Protein AF-A0A7S3C9G1-F1 (afdb_monomer)

Secondary structure (DSSP, 8-state):
-GGGT---TT----SSPPPEEEEEE-TT--EEEEEE-GGGG---SHHHHHHHHHHHHHH-S-EEE-TTS-HHHHHHHHHHHHHHT--EEE----SSPPPHHHHTSSEEE---

Structure (mmCIF, N/CA/C/O backbone):
data_AF-A0A7S3C9G1-F1
#
_entry.id   AF-A0A7S3C9G1-F1
#
loop_
_atom_site.group_PDB
_atom_site.id
_atom_site.type_symbol
_atom_site.label_atom_id
_atom_site.label_alt_id
_atom_site.label_comp_id
_atom_site.label_asym_id
_atom_site.label_entity_id
_atom_site.label_seq_id
_atom_site.pdbx_PDB_ins_code
_atom_site.Cartn_x
_atom_site.Cartn_y
_atom_site.Cartn_z
_atom_site.occupancy
_atom_site.B_iso_or_equiv
_atom_site.auth_seq_id
_atom_site.auth_comp_id
_atom_site.auth_asym_id
_atom_site.auth_atom_id
_atom_site.pdbx_PDB_model_num
ATOM 1 N N . LEU A 1 1 ? -9.089 -6.869 -10.488 1.00 88.00 1 LEU A N 1
ATOM 2 C CA . LEU A 1 1 ? -9.484 -6.730 -9.065 1.00 88.00 1 LEU A CA 1
ATOM 3 C C . LEU A 1 1 ? -10.971 -7.002 -8.863 1.00 88.00 1 LEU A C 1
ATOM 5 O O . LEU A 1 1 ? -11.289 -8.004 -8.242 1.00 88.00 1 LEU A O 1
ATOM 9 N N . GLN A 1 2 ? -11.880 -6.210 -9.442 1.00 94.25 2 GLN A N 1
ATOM 10 C CA . GLN A 1 2 ? -13.330 -6.455 -9.310 1.00 94.25 2 GLN A CA 1
ATOM 11 C C . GLN A 1 2 ? -13.775 -7.828 -9.834 1.00 94.25 2 GLN A C 1
ATOM 13 O O . GLN A 1 2 ? -14.597 -8.480 -9.202 1.00 94.25 2 GLN A O 1
ATOM 18 N N . SER A 1 3 ? -13.179 -8.313 -10.930 1.00 96.69 3 SER A N 1
ATOM 19 C CA . SER A 1 3 ? -13.419 -9.672 -11.446 1.00 96.69 3 SER A CA 1
ATOM 20 C C . SER A 1 3 ? -13.030 -10.788 -10.467 1.00 96.69 3 SER A C 1
ATOM 22 O O . SER A 1 3 ? -13.522 -11.900 -10.597 1.00 96.69 3 SER A O 1
ATOM 24 N N . ALA A 1 4 ? -12.172 -10.490 -9.488 1.00 96.19 4 ALA A N 1
ATOM 25 C CA . ALA A 1 4 ? -11.769 -11.392 -8.411 1.00 96.19 4 ALA A CA 1
ATOM 26 C C . ALA A 1 4 ? -12.517 -11.104 -7.091 1.00 96.19 4 ALA A C 1
ATOM 28 O O . ALA A 1 4 ? -12.109 -11.579 -6.038 1.00 96.19 4 ALA A O 1
ATOM 29 N N . GLY A 1 5 ? -13.576 -10.285 -7.119 1.00 97.19 5 GLY A N 1
ATOM 30 C CA . GLY A 1 5 ? -14.377 -9.942 -5.937 1.00 97.19 5 GLY A CA 1
ATOM 31 C C . GLY A 1 5 ? -13.764 -8.882 -5.014 1.00 97.19 5 GLY A C 1
ATOM 32 O O . GLY A 1 5 ? -14.311 -8.617 -3.946 1.00 97.19 5 GLY A O 1
ATOM 33 N N . VAL A 1 6 ? -12.655 -8.243 -5.405 1.00 96.56 6 VAL A N 1
ATOM 34 C CA . VAL A 1 6 ? -12.028 -7.181 -4.602 1.00 96.56 6 VAL A CA 1
ATOM 35 C C . VAL A 1 6 ? -12.831 -5.886 -4.729 1.00 96.56 6 VAL A C 1
ATOM 37 O O . VAL A 1 6 ? -13.024 -5.370 -5.836 1.00 96.56 6 VAL A O 1
ATOM 40 N N . ARG A 1 7 ? -13.264 -5.340 -3.587 1.00 96.44 7 ARG A N 1
ATOM 41 C CA . ARG A 1 7 ? -13.877 -4.010 -3.498 1.00 96.44 7 ARG A CA 1
ATOM 42 C C . ARG A 1 7 ? -12.812 -2.929 -3.707 1.00 96.44 7 ARG A C 1
ATOM 44 O O . ARG A 1 7 ? -11.788 -2.939 -3.033 1.00 96.44 7 ARG A O 1
ATOM 51 N N . ILE A 1 8 ? -13.047 -2.025 -4.657 1.00 95.69 8 ILE A N 1
ATOM 52 C CA . ILE A 1 8 ? -12.099 -0.962 -5.053 1.00 95.69 8 ILE A CA 1
ATOM 53 C C . ILE A 1 8 ? -12.666 0.449 -4.848 1.00 95.69 8 ILE A C 1
ATOM 55 O O . ILE A 1 8 ? -12.110 1.428 -5.335 1.00 95.69 8 ILE A O 1
ATOM 59 N N 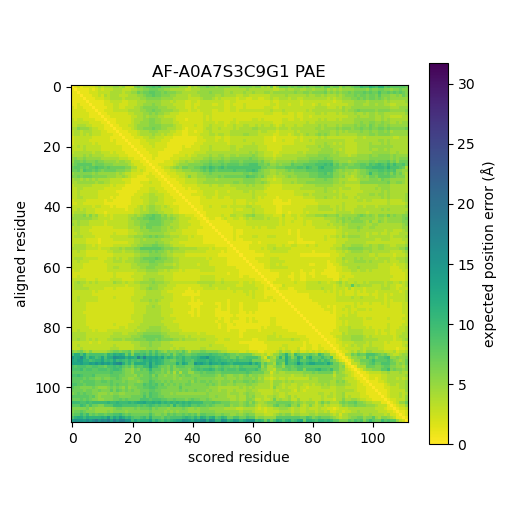. ASP A 1 9 ? -13.790 0.569 -4.146 1.00 94.75 9 ASP A N 1
ATOM 60 C CA . ASP A 1 9 ? -14.463 1.837 -3.841 1.00 94.75 9 ASP A CA 1
ATOM 61 C C . ASP A 1 9 ? -13.599 2.784 -2.994 1.00 94.75 9 ASP A C 1
ATOM 63 O O . ASP A 1 9 ? -13.776 3.999 -3.046 1.00 94.75 9 ASP A O 1
ATOM 67 N N . ARG A 1 10 ? -12.618 2.238 -2.265 1.00 94.00 10 ARG A N 1
ATOM 68 C CA . ARG A 1 10 ? -11.646 3.002 -1.474 1.00 94.00 10 ARG A CA 1
ATOM 69 C C . ARG A 1 10 ? -10.330 3.300 -2.213 1.00 94.00 10 ARG A C 1
ATOM 71 O O . ARG A 1 10 ? -9.451 3.938 -1.634 1.00 94.00 10 ARG A O 1
ATOM 78 N N . SER A 1 11 ? -10.164 2.863 -3.465 1.00 94.00 11 SER A N 1
ATOM 79 C CA . SER A 1 11 ? -8.959 3.147 -4.256 1.00 94.00 11 SER A CA 1
ATOM 80 C C . SER A 1 11 ? -8.924 4.607 -4.719 1.00 94.00 11 SER A C 1
ATOM 82 O O . SER A 1 11 ? -9.909 5.140 -5.232 1.00 94.00 11 SER A O 1
ATOM 84 N N . LEU A 1 12 ? -7.768 5.254 -4.571 1.00 93.50 12 LEU A N 1
ATOM 85 C CA . LEU A 1 12 ? -7.556 6.634 -5.007 1.00 93.50 12 LEU A CA 1
ATOM 86 C C . LEU A 1 12 ? -7.109 6.702 -6.474 1.00 93.50 12 LEU A C 1
ATOM 88 O O . LEU A 1 12 ? -6.637 5.725 -7.053 1.00 93.50 12 LEU A O 1
ATOM 92 N N . ARG A 1 13 ? -7.255 7.888 -7.074 1.00 93.50 13 ARG A N 1
ATOM 93 C CA . ARG A 1 13 ? -6.722 8.211 -8.403 1.00 93.50 13 ARG A CA 1
ATOM 94 C C . ARG A 1 13 ? -5.674 9.313 -8.296 1.00 93.50 13 ARG A C 1
ATOM 96 O O . ARG A 1 13 ? -5.846 10.255 -7.522 1.00 93.50 13 ARG A O 1
ATOM 103 N N . SER A 1 14 ? -4.638 9.187 -9.117 1.00 94.25 14 SER A N 1
ATOM 104 C CA . SER A 1 14 ? -3.526 10.126 -9.268 1.00 94.25 14 SER A CA 1
ATOM 105 C C . SER A 1 14 ? -3.483 10.650 -10.707 1.00 94.25 14 SER A C 1
ATOM 107 O O . SER A 1 14 ? -4.001 10.006 -11.621 1.00 94.25 14 SER A O 1
ATOM 109 N N . ALA A 1 15 ? -2.873 11.821 -10.904 1.00 94.56 15 ALA A N 1
ATOM 110 C CA . ALA A 1 15 ? -2.531 12.328 -12.234 1.00 94.56 15 ALA A CA 1
ATOM 111 C C . ALA A 1 15 ? -1.246 11.688 -12.802 1.00 94.56 15 ALA A C 1
ATOM 113 O O . ALA A 1 15 ? -0.988 11.797 -14.000 1.00 94.56 15 ALA A O 1
ATOM 114 N N . ARG A 1 16 ? -0.436 11.025 -11.962 1.00 96.38 16 ARG A N 1
ATOM 115 C CA . ARG A 1 16 ? 0.720 10.226 -12.392 1.00 96.38 16 ARG A CA 1
ATOM 116 C C . ARG A 1 16 ? 0.233 8.925 -13.035 1.00 96.38 16 ARG A C 1
ATOM 118 O O . ARG A 1 16 ? -0.830 8.407 -12.695 1.00 96.38 16 ARG A O 1
ATOM 125 N N . GLY A 1 17 ? 1.045 8.371 -13.934 1.00 96.81 17 GLY A N 1
ATOM 126 C CA . GLY A 1 17 ? 0.8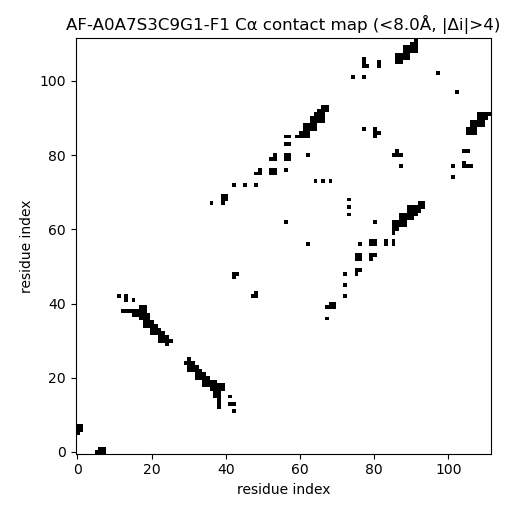35 7.012 -14.433 1.00 96.81 17 GLY A CA 1
ATOM 127 C C . GLY A 1 17 ? 0.910 5.981 -13.303 1.00 96.81 17 GLY A C 1
ATOM 128 O O . GLY A 1 17 ? 1.550 6.225 -12.279 1.00 96.81 17 GLY A O 1
ATOM 129 N N . SER A 1 18 ? 0.260 4.830 -13.485 1.00 97.31 18 SER A N 1
ATOM 130 C CA . SER A 1 18 ? 0.344 3.709 -12.542 1.00 97.31 18 SER A CA 1
ATOM 131 C C . SER A 1 18 ? 1.792 3.277 -12.303 1.00 97.31 18 SER A C 1
ATOM 133 O O . SER A 1 18 ? 2.630 3.415 -13.194 1.00 97.31 18 SER A O 1
ATOM 135 N N . GLY A 1 19 ? 2.082 2.751 -11.109 1.00 96.38 19 GLY A N 1
ATOM 136 C CA . GLY A 1 19 ? 3.364 2.096 -10.848 1.00 96.38 19 GLY A CA 1
ATOM 137 C C . GLY A 1 19 ? 3.595 0.927 -11.810 1.00 96.38 19 GLY A C 1
ATOM 138 O O . GLY A 1 19 ? 2.643 0.269 -12.236 1.00 96.38 19 GLY A O 1
ATOM 139 N N . GLN A 1 20 ? 4.849 0.695 -12.189 1.00 97.12 20 GLN A N 1
ATOM 140 C CA . GLN A 1 20 ? 5.239 -0.342 -13.145 1.00 97.12 20 GLN A CA 1
ATOM 141 C C . GLN A 1 20 ? 6.467 -1.094 -12.637 1.00 97.12 20 GLN A C 1
ATOM 143 O O . GLN A 1 20 ? 7.409 -0.487 -12.136 1.00 97.12 20 GLN A O 1
ATOM 148 N N . GLY A 1 21 ? 6.478 -2.411 -12.816 1.00 95.56 21 GLY A N 1
ATOM 149 C CA . GLY A 1 21 ? 7.668 -3.241 -12.666 1.00 95.56 21 GLY A CA 1
ATOM 150 C C . GLY A 1 21 ? 8.058 -3.803 -14.027 1.00 95.56 21 GLY A C 1
ATOM 151 O O . GLY A 1 21 ? 7.241 -4.442 -14.687 1.00 95.56 21 GLY A O 1
ATOM 152 N N . PHE A 1 22 ? 9.291 -3.560 -14.452 1.00 96.56 22 PHE A N 1
ATOM 153 C CA . PHE A 1 22 ? 9.873 -4.164 -15.644 1.00 96.56 22 PHE A CA 1
ATOM 154 C C . PHE A 1 22 ? 10.813 -5.270 -15.200 1.00 96.56 22 PHE A C 1
ATOM 156 O O . PHE A 1 22 ? 11.721 -5.008 -14.420 1.00 96.56 22 PHE A O 1
ATOM 163 N N . VAL A 1 23 ? 10.606 -6.486 -15.696 1.00 96.81 23 VAL A N 1
ATOM 164 C CA . VAL A 1 23 ? 11.489 -7.627 -15.441 1.00 96.81 23 VAL A CA 1
ATOM 165 C C . VAL A 1 23 ? 12.110 -8.038 -16.768 1.00 96.81 23 VAL A C 1
A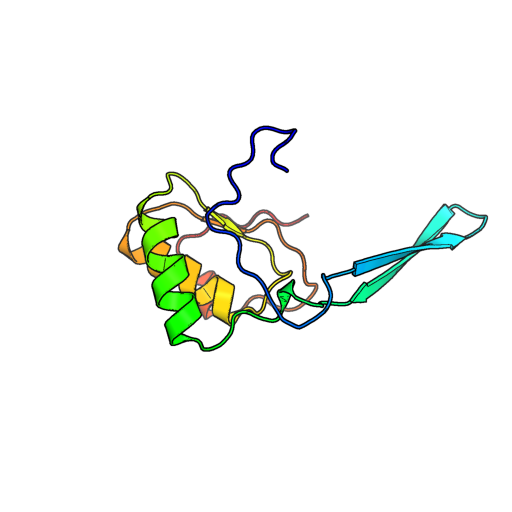TOM 167 O O . VAL A 1 23 ? 11.399 -8.373 -17.713 1.00 96.81 23 VAL A O 1
ATOM 170 N N . LEU A 1 24 ? 13.434 -7.969 -16.839 1.00 96.75 24 LEU A N 1
ATOM 171 C CA . LEU A 1 24 ? 14.241 -8.397 -17.969 1.00 96.75 24 LEU A CA 1
ATOM 172 C C . LEU A 1 24 ? 14.851 -9.749 -17.616 1.00 96.75 24 LEU A C 1
ATOM 174 O O . LEU A 1 24 ? 15.579 -9.856 -16.631 1.00 96.75 24 LEU A O 1
ATOM 178 N N . LEU A 1 25 ? 14.524 -10.763 -18.409 1.00 97.50 25 LEU A N 1
ATOM 179 C CA . LEU A 1 25 ? 15.085 -12.103 -18.285 1.00 97.50 25 LEU A CA 1
ATOM 180 C C . LEU A 1 25 ? 16.172 -12.277 -19.344 1.00 97.50 25 LEU A C 1
ATOM 182 O O . LEU A 1 25 ? 15.932 -11.958 -20.513 1.00 97.50 25 LEU A O 1
ATOM 186 N N . ASP A 1 26 ? 17.345 -12.758 -18.945 1.00 96.50 26 ASP A N 1
ATOM 187 C CA . ASP A 1 26 ? 18.381 -13.170 -19.894 1.00 96.50 26 ASP A CA 1
ATOM 188 C C . ASP A 1 26 ? 18.142 -14.597 -20.420 1.00 96.50 26 ASP A C 1
ATOM 190 O O . ASP A 1 26 ? 17.153 -15.258 -20.084 1.00 96.50 26 ASP A O 1
ATOM 194 N N . ALA A 1 27 ? 19.020 -15.056 -21.315 1.00 96.31 27 ALA A N 1
ATOM 195 C CA . ALA A 1 27 ? 18.897 -16.370 -21.942 1.00 96.31 27 ALA A CA 1
ATOM 196 C C . ALA A 1 27 ? 19.122 -17.519 -20.943 1.00 96.31 27 ALA A C 1
ATOM 198 O O . ALA A 1 27 ? 18.652 -18.636 -21.163 1.00 96.31 27 ALA A O 1
ATOM 199 N N . GLU A 1 28 ? 19.819 -17.237 -19.845 1.00 96.75 28 GLU A N 1
ATOM 200 C CA . GLU A 1 28 ? 20.143 -18.153 -18.760 1.00 96.75 28 GLU A CA 1
ATOM 201 C C . GLU A 1 28 ? 19.050 -18.188 -17.674 1.00 96.75 28 GLU A C 1
ATOM 203 O O . GLU A 1 28 ? 19.075 -19.052 -16.795 1.00 96.75 28 GLU A O 1
ATOM 208 N N . GLY A 1 29 ? 18.061 -17.292 -17.754 1.00 94.06 29 GLY A N 1
ATOM 209 C CA . GLY A 1 29 ? 16.928 -17.194 -16.836 1.00 94.06 29 GLY A CA 1
ATOM 210 C C . GLY A 1 29 ? 17.169 -16.292 -15.623 1.00 94.06 29 GLY A C 1
ATOM 211 O O . GLY A 1 29 ? 16.323 -16.255 -14.726 1.00 94.06 29 GLY A O 1
ATOM 212 N N . ALA A 1 30 ? 18.280 -15.556 -15.574 1.00 96.81 30 ALA A N 1
ATOM 213 C CA . ALA A 1 30 ? 18.509 -14.542 -14.555 1.00 96.81 30 ALA A CA 1
ATOM 214 C C . ALA A 1 30 ? 17.622 -13.310 -14.801 1.00 96.81 30 ALA A C 1
ATOM 216 O O . ALA A 1 30 ? 17.371 -12.896 -15.935 1.00 96.81 30 ALA A O 1
ATOM 217 N N . ALA A 1 31 ? 17.121 -12.734 -13.705 1.00 95.62 31 ALA A N 1
ATOM 218 C CA . ALA A 1 31 ? 16.164 -11.637 -13.725 1.00 95.62 31 ALA A CA 1
ATOM 219 C C . ALA A 1 31 ? 16.807 -10.326 -13.262 1.00 95.62 31 ALA A C 1
ATOM 221 O O . ALA A 1 31 ? 17.360 -10.241 -12.168 1.00 95.62 31 ALA A O 1
ATOM 222 N N . THR A 1 32 ? 16.667 -9.280 -14.073 1.00 96.06 32 THR A N 1
ATOM 223 C CA . THR A 1 32 ? 16.946 -7.890 -13.695 1.00 96.06 32 THR A CA 1
ATOM 224 C C . THR A 1 32 ? 15.635 -7.122 -13.649 1.00 96.06 32 THR A C 1
ATOM 226 O O . THR A 1 32 ? 14.859 -7.181 -14.599 1.00 96.06 32 THR A O 1
ATOM 229 N N . SER A 1 33 ? 15.377 -6.376 -12.575 1.00 94.25 33 SER A N 1
ATOM 230 C CA . SER A 1 33 ? 14.134 -5.615 -12.429 1.00 94.25 33 SER A CA 1
ATOM 231 C C . SER A 1 33 ? 14.354 -4.109 -12.332 1.00 94.25 33 SER A C 1
ATOM 233 O O . SER A 1 33 ? 15.249 -3.653 -11.624 1.00 94.25 33 SER A O 1
ATOM 235 N N . VAL A 1 34 ? 13.476 -3.335 -12.969 1.00 95.12 34 VAL A N 1
ATOM 236 C CA . VAL A 1 34 ? 13.351 -1.883 -12.793 1.00 95.12 34 VAL A CA 1
ATOM 237 C C . VAL A 1 34 ? 11.964 -1.580 -12.245 1.00 95.12 34 VAL A C 1
ATOM 239 O O . VAL A 1 34 ? 10.961 -1.964 -12.845 1.00 95.12 34 VAL A O 1
ATOM 242 N N . VAL A 1 35 ? 11.902 -0.864 -11.124 1.00 92.88 35 VAL A N 1
ATOM 243 C CA . VAL A 1 35 ? 10.642 -0.464 -10.491 1.00 92.88 35 VAL A CA 1
ATOM 244 C C . VAL A 1 35 ? 10.421 1.029 -10.696 1.00 92.88 35 VAL A C 1
ATOM 246 O O . VAL A 1 35 ? 11.258 1.857 -10.344 1.00 92.88 35 VAL A O 1
ATOM 249 N N . VAL A 1 36 ? 9.268 1.370 -11.258 1.00 95.25 36 VAL A N 1
ATOM 250 C CA . VAL A 1 36 ? 8.765 2.733 -11.400 1.00 95.25 36 VAL A CA 1
ATOM 251 C C . VAL A 1 36 ? 7.613 2.900 -10.423 1.00 95.25 36 VAL A C 1
ATOM 253 O O . VAL A 1 36 ? 6.563 2.286 -10.575 1.00 95.25 36 VAL A O 1
ATOM 256 N N . GLU A 1 37 ? 7.797 3.758 -9.426 1.00 94.19 37 GLU A N 1
ATOM 257 C CA . GLU A 1 37 ? 6.822 3.969 -8.350 1.00 94.19 37 GLU A CA 1
ATOM 258 C C . GLU A 1 37 ? 5.440 4.423 -8.867 1.00 94.19 37 GLU A C 1
ATOM 260 O O . GLU A 1 37 ? 4.401 3.961 -8.395 1.00 94.19 37 GLU A O 1
ATOM 265 N N . GLY A 1 38 ? 5.415 5.320 -9.860 1.00 96.75 38 GLY A N 1
ATOM 266 C CA . GLY A 1 38 ? 4.178 5.850 -10.442 1.00 96.75 38 GLY A CA 1
ATOM 267 C C . GLY A 1 38 ? 3.215 6.412 -9.389 1.00 96.75 38 GLY A C 1
ATOM 268 O O . GLY A 1 38 ? 3.611 7.173 -8.505 1.00 96.75 38 GLY A O 1
ATOM 269 N N . SER A 1 39 ? 1.937 6.046 -9.485 1.00 97.06 39 SER A N 1
ATOM 270 C CA . SER A 1 39 ? 0.883 6.473 -8.561 1.00 97.06 39 SER A CA 1
ATOM 271 C C . SER A 1 39 ? 0.992 5.876 -7.156 1.00 97.06 39 SER A C 1
ATOM 273 O O . SER A 1 39 ? 0.331 6.385 -6.258 1.00 97.06 39 SER A O 1
ATOM 275 N N . ASN A 1 40 ? 1.804 4.835 -6.931 1.00 95.94 40 ASN A N 1
ATOM 276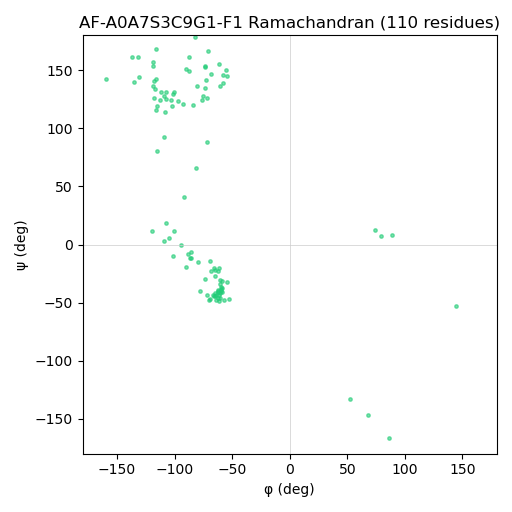 C CA . ASN A 1 40 ? 1.950 4.229 -5.597 1.00 95.94 40 ASN A CA 1
ATOM 277 C C . ASN A 1 40 ? 2.573 5.217 -4.595 1.00 95.94 40 ASN A C 1
ATOM 279 O O . ASN A 1 40 ? 2.286 5.158 -3.401 1.00 95.94 40 ASN A O 1
ATOM 283 N N . GLY A 1 41 ? 3.370 6.161 -5.107 1.00 94.69 41 GLY A N 1
ATOM 284 C CA . GLY A 1 41 ? 3.979 7.256 -4.356 1.00 94.69 41 GLY A CA 1
ATOM 285 C C . GLY A 1 41 ? 3.111 8.502 -4.192 1.00 94.69 41 GLY A C 1
ATOM 286 O O . GLY A 1 41 ? 3.522 9.431 -3.504 1.00 94.69 41 GLY A O 1
ATOM 287 N N . ASP A 1 42 ? 1.940 8.579 -4.834 1.00 96.00 42 ASP A N 1
ATOM 288 C CA . ASP A 1 42 ? 1.117 9.795 -4.853 1.00 96.00 42 ASP A CA 1
ATOM 289 C C . ASP A 1 42 ? -0.157 9.654 -4.017 1.00 96.00 42 ASP A C 1
ATOM 291 O O . ASP A 1 42 ? -1.213 9.233 -4.492 1.00 96.00 42 ASP A O 1
ATOM 295 N N . TRP A 1 43 ? -0.044 10.064 -2.755 1.00 94.88 43 TRP A N 1
ATOM 296 C CA . TRP A 1 43 ? -1.128 10.040 -1.772 1.00 94.88 43 TRP A CA 1
ATOM 297 C C . TRP A 1 43 ? -1.723 11.429 -1.484 1.00 94.88 43 TRP A C 1
ATOM 299 O O . TRP A 1 43 ? -2.608 11.576 -0.638 1.00 94.88 43 TRP A O 1
ATOM 309 N N . GLY A 1 44 ? -1.295 12.462 -2.219 1.00 91.81 44 GLY A N 1
ATOM 310 C CA . GLY A 1 44 ? -1.649 13.853 -1.936 1.00 91.81 44 GLY A CA 1
ATOM 311 C C . GLY A 1 44 ? -1.035 14.368 -0.628 1.00 91.81 44 GLY A C 1
ATOM 312 O O . GLY A 1 44 ? 0.075 13.993 -0.262 1.00 91.81 44 GLY A O 1
ATOM 313 N N . SER A 1 45 ? -1.741 15.264 0.072 1.00 93.12 45 SER A N 1
ATOM 314 C CA . SER A 1 45 ? -1.279 15.779 1.367 1.00 93.12 45 SER A CA 1
ATOM 315 C C . SER A 1 45 ? -1.419 14.740 2.483 1.00 93.12 45 SER A C 1
ATOM 317 O O . SER A 1 45 ? -2.325 13.905 2.448 1.00 93.12 45 SER A O 1
ATOM 319 N N . ALA A 1 46 ? -0.571 14.843 3.513 1.00 91.44 46 ALA A N 1
ATOM 320 C CA . ALA A 1 46 ? -0.624 13.976 4.692 1.00 91.44 46 ALA A CA 1
ATOM 321 C C . ALA A 1 46 ? -2.028 13.950 5.323 1.00 91.44 46 ALA A C 1
ATOM 323 O O . ALA A 1 46 ? -2.593 12.875 5.491 1.00 91.44 46 ALA A O 1
ATOM 324 N N . ASP A 1 47 ? -2.656 15.113 5.525 1.00 94.31 47 ASP A N 1
ATOM 325 C CA . ASP A 1 47 ? -4.011 15.193 6.089 1.00 94.31 47 ASP A CA 1
ATOM 326 C C . ASP A 1 47 ? -5.067 14.479 5.233 1.00 94.31 47 ASP A C 1
ATOM 328 O O . ASP A 1 47 ? -6.063 13.964 5.745 1.00 94.31 47 ASP A O 1
ATOM 332 N N . ARG A 1 48 ? -4.903 14.490 3.901 1.00 92.88 48 ARG A N 1
ATOM 333 C CA . ARG A 1 48 ? -5.811 13.775 2.996 1.00 92.88 48 ARG A CA 1
ATOM 334 C C . ARG A 1 48 ? -5.634 12.271 3.164 1.00 92.88 48 ARG A C 1
ATOM 336 O O . ARG A 1 48 ? -6.642 11.572 3.262 1.00 92.88 48 ARG A O 1
ATOM 343 N N . ALA A 1 49 ? -4.389 11.798 3.185 1.00 94.75 49 ALA A N 1
ATOM 344 C CA . ALA A 1 49 ? -4.073 10.392 3.397 1.00 94.75 49 ALA A CA 1
ATOM 345 C C . ALA A 1 49 ? -4.584 9.913 4.764 1.00 94.75 49 ALA A C 1
ATOM 347 O O . ALA A 1 49 ? -5.267 8.897 4.830 1.00 94.75 49 ALA A O 1
ATOM 348 N N . GLU A 1 50 ? -4.354 10.686 5.826 1.00 96.12 50 GLU A N 1
ATOM 349 C CA . GLU A 1 50 ? -4.790 10.373 7.189 1.00 96.12 50 GLU A CA 1
ATOM 350 C C . GLU A 1 50 ? -6.311 10.282 7.312 1.00 96.12 50 GLU A C 1
ATOM 352 O O . GLU A 1 50 ? -6.825 9.277 7.800 1.00 96.12 50 GLU A O 1
ATOM 357 N N . ARG A 1 51 ? -7.058 11.268 6.795 1.00 94.19 51 ARG A N 1
ATOM 358 C CA . ARG A 1 51 ? -8.529 11.199 6.800 1.00 94.19 51 ARG A CA 1
ATOM 359 C C . ARG A 1 51 ? -9.062 9.992 6.035 1.00 94.19 51 ARG A C 1
ATOM 361 O O . ARG A 1 51 ? -10.045 9.397 6.457 1.00 94.19 51 ARG A O 1
ATOM 368 N N . HIS A 1 52 ? -8.448 9.660 4.899 1.00 94.81 52 HIS A N 1
ATOM 369 C CA . HIS A 1 52 ? -8.885 8.537 4.069 1.00 94.81 52 HIS A CA 1
ATOM 370 C C . HIS A 1 52 ? -8.602 7.192 4.744 1.00 94.81 52 HIS A C 1
ATOM 372 O O . HIS A 1 52 ? -9.483 6.340 4.819 1.00 94.81 52 HIS A O 1
ATOM 378 N N . LEU A 1 53 ? -7.383 7.008 5.251 1.00 96.44 53 LEU A N 1
ATOM 379 C CA . LEU A 1 53 ? -6.902 5.727 5.764 1.00 96.44 53 LEU A CA 1
ATOM 380 C C . LEU A 1 53 ? -7.433 5.410 7.161 1.00 96.44 53 LEU A C 1
ATOM 382 O O . LEU A 1 53 ? -7.829 4.272 7.394 1.00 96.44 53 LEU A O 1
ATOM 386 N N . SER A 1 54 ? -7.518 6.388 8.067 1.00 94.00 54 SER A N 1
ATOM 387 C CA . SER A 1 54 ? -7.940 6.140 9.453 1.00 94.00 54 SER A CA 1
ATOM 388 C C . SER A 1 54 ? -9.350 5.549 9.551 1.00 94.00 54 SER A C 1
ATOM 390 O O . SER A 1 54 ? -9.583 4.643 10.349 1.00 94.00 54 SER A O 1
ATOM 392 N N . THR A 1 55 ? -10.286 5.994 8.702 1.00 91.69 55 THR A N 1
ATOM 393 C CA . THR A 1 55 ? -11.632 5.400 8.629 1.00 91.69 55 THR A CA 1
ATOM 394 C C . THR A 1 55 ? -11.589 3.957 8.131 1.00 91.69 55 THR A C 1
ATOM 396 O O . THR A 1 55 ? -12.232 3.091 8.713 1.00 91.69 55 THR A O 1
ATOM 399 N N . ILE A 1 56 ? -10.810 3.682 7.081 1.00 95.19 56 ILE A N 1
ATOM 400 C CA . ILE A 1 56 ? -10.715 2.344 6.478 1.00 95.19 56 ILE A CA 1
ATOM 401 C C . ILE A 1 56 ? -10.102 1.347 7.464 1.00 95.19 56 ILE A C 1
ATOM 403 O O . ILE A 1 56 ? -10.581 0.222 7.571 1.00 95.19 56 ILE A O 1
ATOM 407 N N . VAL A 1 57 ? -9.066 1.763 8.198 1.00 96.56 57 VAL A N 1
ATOM 408 C CA . VAL A 1 57 ? -8.402 0.919 9.198 1.00 96.56 57 VAL A CA 1
ATOM 409 C C . VAL A 1 57 ? -9.372 0.526 10.308 1.00 96.56 57 VAL A C 1
ATOM 411 O O . VAL A 1 57 ? -9.460 -0.653 10.624 1.00 96.56 57 VAL A O 1
ATOM 414 N N . GLY A 1 58 ? -10.157 1.469 10.841 1.00 94.19 58 GLY A N 1
ATOM 415 C CA . GLY A 1 58 ? -11.134 1.174 11.897 1.00 94.19 58 GLY A CA 1
ATOM 416 C C . GLY A 1 58 ? -12.295 0.264 11.469 1.00 94.19 58 GLY A C 1
ATOM 417 O O . GLY A 1 58 ? -12.934 -0.346 12.320 1.00 94.19 58 GLY A O 1
ATOM 418 N N . GLU A 1 59 ? -12.570 0.153 10.166 1.00 95.06 59 GLU A N 1
ATOM 419 C CA . GLU A 1 59 ? -13.576 -0.762 9.601 1.00 95.06 59 GLU A CA 1
ATOM 420 C C . GLU A 1 59 ? -13.012 -2.172 9.321 1.00 95.06 59 GLU A C 1
ATOM 422 O O . GLU A 1 59 ? -13.773 -3.098 9.025 1.00 95.06 59 GLU A O 1
ATOM 427 N N . ALA A 1 60 ? -11.688 -2.349 9.375 1.00 96.25 60 ALA A N 1
ATOM 428 C CA . ALA A 1 60 ? -11.017 -3.590 9.014 1.00 96.25 60 ALA A CA 1
ATOM 429 C C . ALA A 1 60 ? -10.854 -4.541 10.212 1.00 96.25 60 ALA A C 1
ATOM 431 O O . ALA A 1 60 ? -10.707 -4.127 11.356 1.00 96.25 60 ALA A O 1
ATOM 432 N N . SER A 1 61 ? -10.821 -5.848 9.942 1.00 96.12 61 SER A N 1
ATOM 433 C CA . SER A 1 61 ? -10.459 -6.863 10.949 1.00 96.12 61 SER A CA 1
ATOM 434 C C . SER A 1 61 ? -8.957 -7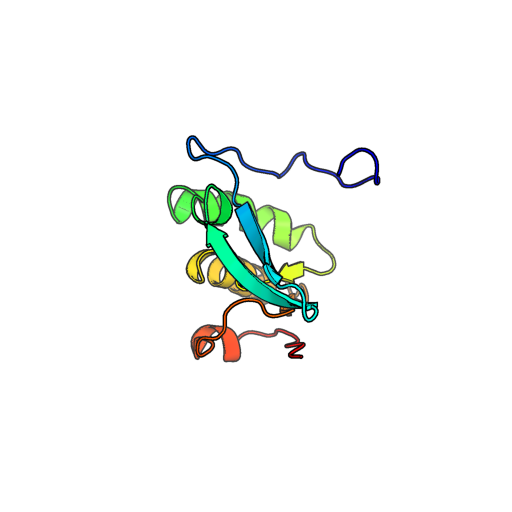.169 10.982 1.00 96.12 61 SER A C 1
ATOM 436 O O . SER A 1 61 ? -8.464 -7.745 11.946 1.00 96.12 61 SER A O 1
ATOM 438 N N . LEU A 1 62 ? -8.247 -6.823 9.908 1.00 94.69 62 LEU A N 1
ATOM 439 C CA . LEU A 1 62 ? -6.810 -6.991 9.705 1.00 94.69 62 LEU A CA 1
ATOM 440 C C . LEU A 1 62 ? -6.388 -6.022 8.599 1.00 94.69 62 LEU A C 1
ATOM 442 O O . LEU A 1 62 ? -7.117 -5.863 7.615 1.00 94.69 62 LEU A O 1
ATOM 446 N N . VAL A 1 63 ? -5.204 -5.430 8.725 1.00 95.62 63 VAL A N 1
ATOM 447 C CA . VAL A 1 63 ? -4.590 -4.635 7.657 1.00 95.62 63 VAL A CA 1
ATOM 448 C C . VAL A 1 63 ? -3.292 -5.293 7.205 1.00 95.62 63 VAL A C 1
ATOM 450 O O . VAL A 1 63 ? -2.477 -5.705 8.025 1.00 95.62 63 VAL A O 1
ATOM 453 N N . MET A 1 64 ? -3.098 -5.394 5.891 1.00 94.69 64 MET A N 1
ATOM 454 C CA . MET A 1 64 ? -1.844 -5.853 5.297 1.00 94.69 64 MET A CA 1
ATOM 455 C C . MET A 1 64 ? -1.126 -4.666 4.667 1.00 94.69 64 MET A C 1
ATOM 457 O O . MET A 1 64 ? -1.742 -3.906 3.919 1.00 94.69 64 MET A O 1
ATOM 461 N N . LEU A 1 65 ? 0.158 -4.521 4.977 1.00 93.69 65 LEU A N 1
ATOM 462 C CA . LEU A 1 65 ? 1.034 -3.488 4.444 1.00 93.69 65 LEU A CA 1
ATOM 463 C C . LEU A 1 65 ? 2.201 -4.104 3.673 1.00 93.69 65 LEU A C 1
ATOM 465 O O . LEU A 1 65 ? 2.632 -5.224 3.938 1.00 93.69 65 LEU A O 1
ATOM 469 N N . GLN A 1 66 ? 2.716 -3.317 2.735 1.00 91.38 66 GLN A N 1
ATOM 470 C CA . GLN A 1 66 ? 3.962 -3.540 2.014 1.00 91.38 66 GLN A CA 1
ATOM 471 C C . GLN A 1 66 ? 4.775 -2.249 2.023 1.00 91.38 66 GLN A C 1
ATOM 473 O O . GLN A 1 66 ? 4.235 -1.147 2.160 1.00 91.38 66 GLN A O 1
ATOM 478 N N . ARG A 1 67 ? 6.074 -2.354 1.765 1.00 91.06 67 ARG A N 1
ATOM 479 C CA . ARG A 1 67 ? 6.986 -1.210 1.622 1.00 91.06 67 ARG A CA 1
ATOM 480 C C . ARG A 1 67 ? 7.113 -0.727 0.169 1.00 91.06 67 ARG A C 1
ATOM 482 O O . ARG A 1 67 ? 8.199 -0.372 -0.281 1.00 91.06 67 ARG A O 1
ATOM 489 N N . GLU A 1 68 ? 5.994 -0.696 -0.557 1.00 93.19 68 GLU A N 1
ATOM 490 C CA . GLU A 1 68 ? 5.890 -0.211 -1.952 1.00 93.19 68 GLU A CA 1
ATOM 491 C C . GLU A 1 68 ? 5.138 1.126 -2.092 1.00 93.19 68 GLU A C 1
ATOM 493 O O . GLU A 1 68 ? 4.943 1.639 -3.195 1.00 93.19 68 GLU A O 1
ATOM 498 N N . VAL A 1 69 ? 4.738 1.708 -0.962 1.00 93.56 69 VAL A N 1
ATOM 499 C CA . VAL A 1 69 ? 4.222 3.077 -0.834 1.00 93.56 69 VAL A CA 1
ATOM 500 C C . VAL A 1 69 ? 5.181 3.893 0.046 1.00 93.56 69 VAL A C 1
ATOM 502 O O . VAL A 1 69 ? 6.068 3.312 0.682 1.00 93.56 69 VAL A O 1
ATOM 505 N N . PRO A 1 70 ? 5.055 5.230 0.113 1.00 92.31 70 PRO A N 1
ATOM 506 C CA . PRO A 1 70 ? 5.874 6.031 1.012 1.00 92.31 70 PRO A CA 1
ATOM 507 C C . PRO A 1 70 ? 5.705 5.583 2.470 1.00 92.31 70 PRO A C 1
ATOM 509 O O . PRO A 1 70 ? 4.594 5.322 2.923 1.00 92.31 70 PRO A O 1
ATOM 512 N N . GLU A 1 71 ? 6.799 5.537 3.231 1.00 89.81 71 GLU A N 1
ATOM 513 C CA . GLU A 1 71 ? 6.790 5.049 4.620 1.00 89.81 71 GLU A CA 1
ATOM 514 C C . GLU A 1 71 ? 5.868 5.872 5.534 1.00 89.81 71 GLU A C 1
ATOM 516 O O . GLU A 1 71 ? 5.217 5.323 6.421 1.00 89.81 71 GLU A O 1
ATOM 521 N N . SER A 1 72 ? 5.704 7.167 5.245 1.00 92.00 72 SER A N 1
ATOM 522 C CA . SER A 1 72 ? 4.742 8.040 5.928 1.00 92.00 72 SER A CA 1
ATOM 523 C C . SER A 1 72 ? 3.292 7.558 5.812 1.00 92.00 72 SER A C 1
ATOM 525 O O . SER A 1 72 ? 2.509 7.745 6.739 1.00 92.00 72 SER A O 1
ATOM 527 N N . VAL A 1 73 ? 2.930 6.904 4.706 1.00 94.31 73 VAL A N 1
ATOM 528 C CA . VAL A 1 73 ? 1.599 6.319 4.501 1.00 94.31 73 VAL A CA 1
ATOM 529 C C . VAL A 1 73 ? 1.424 5.085 5.382 1.00 94.31 73 VAL A C 1
ATOM 531 O O . VAL A 1 73 ? 0.400 4.949 6.051 1.00 94.31 73 VAL A O 1
ATOM 534 N N . ASN A 1 74 ? 2.442 4.225 5.452 1.00 93.06 74 ASN A N 1
ATOM 535 C CA . ASN A 1 74 ? 2.433 3.067 6.347 1.00 93.06 74 ASN A CA 1
ATOM 536 C C . ASN A 1 74 ? 2.359 3.496 7.819 1.00 93.06 74 ASN A C 1
ATO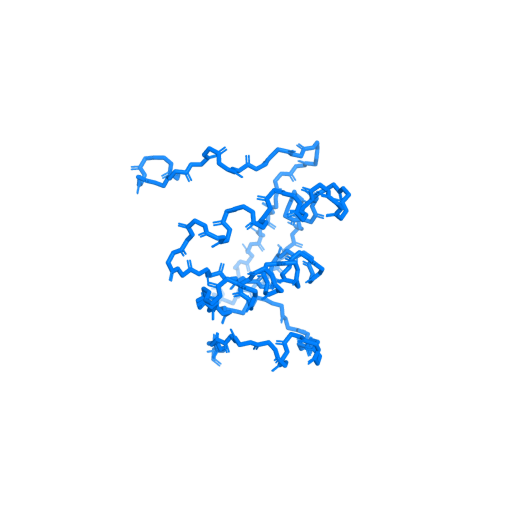M 538 O O . ASN A 1 74 ? 1.592 2.911 8.578 1.00 93.06 74 ASN A O 1
ATOM 542 N N . LEU A 1 75 ? 3.071 4.557 8.217 1.00 92.56 75 LEU A N 1
ATOM 543 C CA . LEU A 1 75 ? 2.991 5.114 9.572 1.00 92.56 75 LEU A CA 1
ATOM 544 C C . LEU A 1 75 ? 1.584 5.605 9.927 1.00 92.56 75 LEU A C 1
ATOM 546 O O . LEU A 1 75 ? 1.112 5.338 11.031 1.00 92.56 75 LEU A O 1
ATOM 550 N N . ILE A 1 76 ? 0.887 6.275 9.004 1.00 95.12 76 ILE A N 1
ATOM 551 C CA . ILE A 1 76 ? -0.517 6.676 9.199 1.00 95.12 76 ILE A CA 1
ATOM 552 C C . ILE A 1 76 ? -1.385 5.446 9.500 1.00 95.12 76 ILE A C 1
ATOM 554 O O . ILE A 1 76 ? -2.153 5.451 10.463 1.00 95.12 76 ILE A O 1
ATOM 558 N N . VAL A 1 77 ? -1.234 4.378 8.712 1.00 95.50 77 VAL A N 1
ATOM 559 C CA . VAL A 1 77 ? -1.996 3.136 8.893 1.00 95.50 77 VAL A CA 1
ATOM 560 C C . VAL A 1 77 ? -1.668 2.464 10.225 1.00 95.50 77 VAL A C 1
ATOM 562 O O . VAL A 1 77 ? -2.582 2.110 10.966 1.00 95.50 77 VAL A O 1
ATOM 565 N N . LEU A 1 78 ? -0.384 2.318 10.556 1.00 94.25 78 LEU A N 1
ATOM 566 C CA . LEU A 1 78 ? 0.067 1.681 11.794 1.00 94.25 78 LEU A CA 1
ATOM 567 C C . LEU A 1 78 ? -0.404 2.447 13.036 1.00 94.25 78 LEU A C 1
ATOM 569 O O . LEU A 1 78 ? -0.857 1.834 14.001 1.00 94.25 78 LEU A O 1
ATOM 573 N N . ARG A 1 79 ? -0.353 3.784 13.012 1.00 94.56 79 ARG A N 1
ATOM 574 C CA . A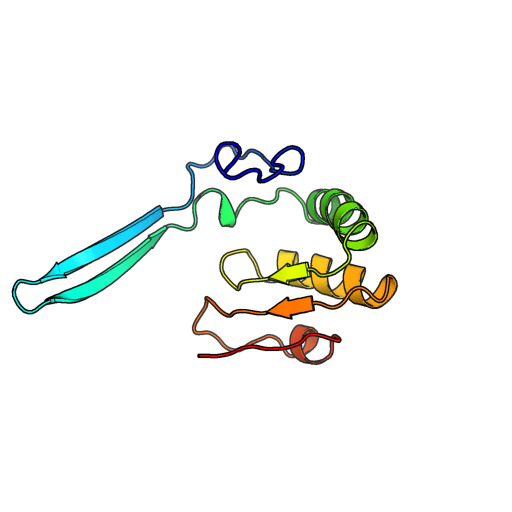RG A 1 79 ? -0.867 4.626 14.103 1.00 94.56 79 ARG A CA 1
ATOM 575 C C . ARG A 1 79 ? -2.384 4.484 14.249 1.00 94.56 79 ARG A C 1
ATOM 577 O O . ARG A 1 79 ? -2.869 4.304 15.364 1.00 94.56 79 ARG A O 1
ATOM 584 N N . ALA A 1 80 ? -3.136 4.501 13.146 1.00 95.44 80 ALA A N 1
ATOM 585 C CA . ALA A 1 80 ? -4.585 4.283 13.177 1.00 95.44 80 ALA A CA 1
ATOM 586 C C . ALA A 1 80 ? -4.948 2.882 13.707 1.00 95.44 80 ALA A C 1
ATOM 588 O O . ALA A 1 80 ? -5.887 2.729 14.491 1.00 95.44 80 ALA A O 1
ATOM 589 N N . ALA A 1 81 ? -4.176 1.866 13.327 1.00 95.31 81 ALA A N 1
ATOM 590 C CA . ALA A 1 81 ? -4.350 0.493 13.780 1.00 95.31 81 ALA A CA 1
ATOM 591 C C . ALA A 1 81 ? -4.061 0.355 15.283 1.00 95.31 81 ALA A C 1
ATOM 593 O O . ALA A 1 81 ? -4.859 -0.226 16.015 1.00 95.31 81 ALA A O 1
ATOM 594 N N . ALA A 1 82 ? -2.990 0.989 15.771 1.00 93.50 82 ALA A N 1
ATOM 595 C CA . ALA A 1 82 ? -2.659 1.032 17.194 1.00 93.50 82 ALA A CA 1
ATOM 596 C C . ALA A 1 82 ? -3.767 1.683 18.044 1.00 93.50 82 ALA A C 1
ATOM 598 O O . ALA A 1 82 ? -4.037 1.224 19.152 1.00 93.50 82 ALA A O 1
ATOM 599 N N . LEU A 1 83 ? -4.442 2.716 17.524 1.00 94.06 83 LEU A N 1
ATOM 600 C CA . LEU A 1 83 ? -5.566 3.374 18.205 1.00 94.06 83 LEU A CA 1
ATOM 601 C C . LEU A 1 83 ? -6.853 2.537 18.215 1.00 94.06 83 LEU A C 1
ATOM 603 O O . LEU A 1 83 ? -7.668 2.677 19.124 1.00 94.06 83 LEU A O 1
ATOM 607 N N . THR A 1 84 ? -7.055 1.695 17.202 1.00 94.94 84 THR A N 1
ATOM 608 C CA . THR A 1 84 ? -8.290 0.912 17.012 1.00 94.94 84 THR A CA 1
ATOM 609 C C . THR A 1 84 ? -8.159 -0.545 17.455 1.00 94.94 84 THR A C 1
ATOM 611 O O . THR A 1 84 ? -9.161 -1.251 17.541 1.00 94.94 84 THR A O 1
ATOM 614 N N . GLY A 1 85 ? -6.942 -1.000 17.764 1.00 93.75 85 GLY A N 1
ATOM 615 C CA . GLY A 1 85 ? -6.644 -2.387 18.120 1.00 93.75 85 GLY A CA 1
ATOM 616 C C . GLY A 1 85 ? -6.673 -3.352 16.931 1.00 93.75 85 GLY A C 1
ATOM 617 O O . GLY A 1 85 ? -6.674 -4.566 17.136 1.00 93.75 85 GLY A O 1
ATOM 618 N N . VAL A 1 86 ? -6.709 -2.840 15.698 1.00 96.06 86 VAL A N 1
ATOM 619 C CA . VAL A 1 86 ? -6.711 -3.663 14.484 1.00 96.06 86 VAL A CA 1
ATOM 620 C C . VAL A 1 86 ? -5.301 -4.213 14.246 1.00 96.06 86 VAL A C 1
ATOM 622 O O . VAL A 1 86 ? -4.346 -3.438 14.235 1.00 96.06 86 VAL A O 1
ATOM 625 N N . PRO A 1 87 ? -5.120 -5.532 14.055 1.00 93.19 87 PRO A N 1
ATOM 626 C CA . PRO A 1 87 ? -3.802 -6.095 13.787 1.00 93.19 87 PRO A CA 1
ATOM 627 C C . PRO A 1 87 ? -3.276 -5.669 12.410 1.00 93.19 87 PRO A C 1
ATOM 629 O O . PRO A 1 87 ? -4.039 -5.552 11.445 1.00 93.19 87 PRO A O 1
ATOM 632 N N . VAL A 1 88 ? -1.955 -5.496 12.312 1.00 94.12 88 VAL A N 1
ATOM 633 C CA . VAL A 1 88 ? -1.252 -5.188 11.057 1.00 94.12 88 VAL A CA 1
ATOM 634 C C . VAL A 1 88 ? -0.247 -6.288 10.725 1.00 94.12 88 VAL A C 1
ATOM 636 O O . VAL A 1 88 ? 0.475 -6.742 11.610 1.00 94.12 88 VAL A O 1
ATOM 639 N N . LEU A 1 89 ? -0.192 -6.700 9.457 1.00 86.38 89 LEU A N 1
ATOM 640 C CA . LEU A 1 89 ? 0.813 -7.609 8.899 1.00 86.38 89 LEU A CA 1
ATOM 641 C C . LEU A 1 89 ? 1.645 -6.871 7.837 1.00 86.38 89 LEU A C 1
ATOM 643 O O . LEU A 1 89 ? 1.096 -6.482 6.808 1.00 86.38 89 LEU A O 1
ATOM 647 N N . ASP A 1 90 ? 2.947 -6.696 8.066 1.00 83.19 90 ASP A N 1
ATOM 648 C CA . ASP A 1 90 ? 3.896 -6.165 7.073 1.00 83.19 90 ASP A CA 1
ATOM 649 C C . ASP A 1 90 ? 4.549 -7.325 6.306 1.00 83.19 90 ASP A C 1
ATOM 651 O O . ASP A 1 90 ? 5.179 -8.195 6.916 1.00 83.19 90 ASP A O 1
ATOM 655 N N . VAL A 1 91 ? 4.379 -7.350 4.978 1.00 77.25 91 VAL A N 1
ATOM 656 C CA . VAL A 1 91 ? 4.878 -8.417 4.089 1.00 77.25 91 VAL A CA 1
ATOM 657 C C . VAL A 1 91 ? 6.078 -7.998 3.224 1.00 77.25 91 VAL A C 1
ATOM 659 O O . VAL A 1 91 ? 6.377 -8.654 2.229 1.00 77.25 91 VAL A O 1
ATOM 662 N N . GLY A 1 92 ? 6.789 -6.925 3.592 1.00 77.69 92 GLY A N 1
ATOM 663 C CA . GLY A 1 92 ? 8.055 -6.537 2.960 1.00 77.69 92 GLY A CA 1
ATOM 664 C C . GLY A 1 92 ? 7.905 -5.663 1.706 1.00 77.69 92 GLY A C 1
ATOM 665 O O . GLY A 1 92 ? 6.860 -5.061 1.462 1.00 77.69 92 GLY A O 1
ATOM 666 N N . GLY A 1 93 ? 8.988 -5.518 0.932 1.00 78.62 93 GLY A N 1
ATOM 667 C CA . GLY A 1 93 ? 8.988 -4.815 -0.363 1.00 78.62 93 GLY A CA 1
ATOM 668 C C . GLY A 1 93 ? 10.271 -4.034 -0.661 1.00 78.62 93 GLY A C 1
ATOM 669 O O . GLY A 1 93 ? 10.899 -4.238 -1.694 1.00 78.62 93 GLY A O 1
ATOM 670 N N . ARG A 1 94 ? 10.697 -3.155 0.253 1.00 79.50 94 ARG A N 1
ATOM 671 C CA . ARG A 1 94 ? 11.904 -2.331 0.089 1.00 79.50 94 ARG A CA 1
ATOM 672 C C . ARG A 1 94 ? 13.071 -2.893 0.888 1.00 79.50 94 ARG A C 1
ATOM 674 O O . ARG A 1 94 ? 12.947 -3.081 2.099 1.00 79.50 94 ARG A O 1
ATOM 681 N N . ASP A 1 95 ? 14.207 -3.047 0.212 1.00 80.38 95 ASP A N 1
ATOM 682 C CA . ASP A 1 95 ? 15.501 -3.390 0.808 1.00 80.38 95 ASP A CA 1
ATOM 683 C C . ASP A 1 95 ? 16.181 -2.140 1.392 1.00 80.38 95 ASP A C 1
ATOM 685 O O . ASP A 1 95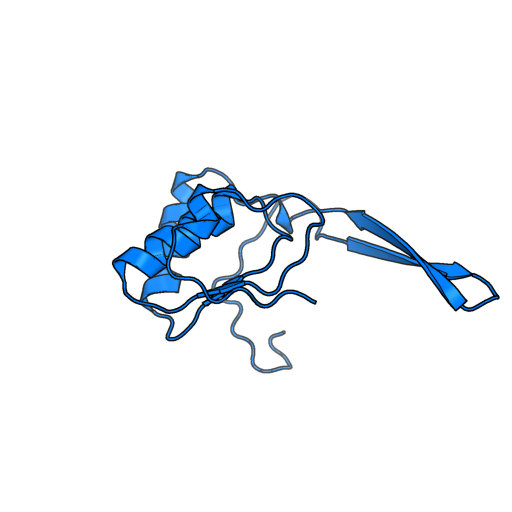 ? 17.158 -1.596 0.881 1.00 80.38 95 ASP A O 1
ATOM 689 N N . SER A 1 96 ? 15.559 -1.594 2.432 1.00 82.88 96 SER A N 1
ATOM 690 C CA . SER A 1 96 ? 16.120 -0.531 3.264 1.00 82.88 96 SER A CA 1
ATOM 691 C C . SER A 1 96 ? 15.831 -0.849 4.729 1.00 82.88 96 SER A C 1
ATOM 693 O O . SER A 1 96 ? 14.912 -1.620 5.006 1.00 82.88 96 SER A O 1
ATOM 695 N N . PRO A 1 97 ? 16.538 -0.254 5.700 1.00 85.56 97 PRO A N 1
ATOM 696 C CA . PRO A 1 97 ? 16.168 -0.398 7.107 1.00 85.56 97 PRO A CA 1
ATOM 697 C C . PRO A 1 97 ? 14.704 0.001 7.347 1.00 85.56 97 PRO A C 1
ATOM 699 O O . PRO A 1 97 ? 14.191 0.889 6.660 1.00 85.56 97 PRO A O 1
ATOM 702 N N . ILE A 1 98 ? 14.025 -0.684 8.268 1.00 83.06 98 ILE A N 1
ATOM 703 C CA . ILE A 1 98 ? 12.691 -0.301 8.759 1.00 83.06 98 ILE A CA 1
ATOM 704 C C . ILE A 1 98 ? 12.881 0.798 9.810 1.00 83.06 98 ILE A C 1
ATOM 706 O O . ILE A 1 98 ? 13.778 0.678 10.643 1.00 83.06 98 ILE A O 1
ATOM 710 N N . ASP A 1 99 ? 12.064 1.852 9.766 1.00 83.50 99 ASP A N 1
ATOM 711 C CA . ASP A 1 99 ? 12.110 2.929 10.760 1.00 83.50 99 ASP A CA 1
ATOM 712 C C . ASP A 1 99 ? 11.813 2.402 12.181 1.00 83.50 99 ASP A C 1
ATOM 714 O O . ASP A 1 99 ? 10.881 1.621 12.396 1.00 83.50 99 ASP A O 1
ATOM 718 N N . ASP A 1 100 ? 12.587 2.853 13.170 1.00 85.62 100 ASP A N 1
ATOM 719 C CA . ASP A 1 100 ? 12.407 2.510 14.585 1.00 85.62 100 ASP A CA 1
ATOM 720 C C . ASP A 1 100 ? 10.992 2.811 15.098 1.00 85.62 100 ASP A C 1
ATOM 722 O O . ASP A 1 100 ? 10.498 2.133 16.001 1.00 85.62 100 ASP A O 1
ATOM 726 N N . GLU A 1 101 ? 10.332 3.842 14.567 1.00 85.00 101 GLU A N 1
ATOM 727 C CA . GLU A 1 101 ? 8.950 4.160 14.907 1.00 85.00 101 GLU A CA 1
ATOM 728 C C . GLU A 1 101 ? 8.000 3.037 14.474 1.00 85.00 101 GLU A C 1
ATOM 730 O O . GLU A 1 101 ? 7.148 2.622 15.261 1.00 85.00 101 GLU A O 1
ATOM 735 N N . VAL A 1 102 ? 8.186 2.494 13.267 1.00 81.94 102 VAL A N 1
ATOM 736 C CA . VAL A 1 102 ? 7.400 1.363 12.753 1.00 81.94 102 VAL A CA 1
ATOM 737 C C . VAL A 1 102 ? 7.603 0.133 13.635 1.00 81.94 102 VAL A C 1
ATOM 739 O O . VAL A 1 102 ? 6.631 -0.520 14.006 1.00 81.94 102 VAL A O 1
ATOM 742 N N . LEU A 1 103 ? 8.848 -0.142 14.038 1.00 84.19 103 LEU A N 1
ATOM 743 C CA . LEU A 1 103 ? 9.194 -1.295 14.878 1.00 84.19 103 LEU A CA 1
ATOM 744 C C . LEU A 1 103 ? 8.581 -1.246 16.287 1.00 84.19 103 LEU A C 1
ATOM 746 O O . LEU A 1 103 ? 8.454 -2.283 16.936 1.00 84.19 103 LEU A O 1
ATOM 750 N N . ARG A 1 104 ? 8.210 -0.060 16.783 1.00 87.06 104 ARG A N 1
ATOM 751 C CA . ARG A 1 104 ? 7.565 0.109 18.098 1.00 87.06 104 ARG A CA 1
ATO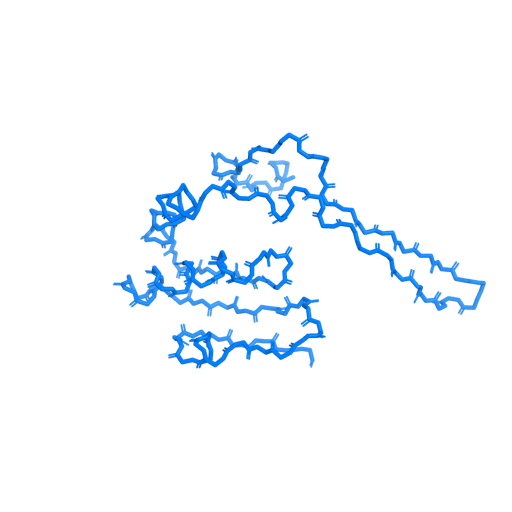M 752 C C . ARG A 1 104 ? 6.049 -0.067 18.053 1.00 87.06 104 ARG A C 1
ATOM 754 O O . ARG A 1 104 ? 5.425 -0.132 19.113 1.00 87.06 104 ARG A O 1
ATOM 761 N N . LEU A 1 105 ? 5.450 -0.102 16.865 1.00 85.69 105 LEU A N 1
ATOM 762 C CA . LEU A 1 105 ? 4.009 -0.253 16.693 1.00 85.69 105 LEU A CA 1
ATOM 763 C C . LEU A 1 105 ? 3.625 -1.743 16.660 1.00 85.69 105 LEU A C 1
ATOM 765 O O . LEU A 1 105 ? 4.424 -2.581 16.242 1.00 85.69 105 LEU A O 1
ATOM 769 N N . PRO A 1 106 ? 2.413 -2.107 17.122 1.00 76.25 106 PRO A N 1
ATOM 770 C CA . PRO A 1 106 ? 1.975 -3.497 17.180 1.00 76.25 106 PRO A CA 1
ATOM 771 C C . PRO A 1 106 ? 1.685 -4.034 15.769 1.00 76.25 106 PRO A C 1
ATOM 773 O O . PRO A 1 106 ? 0.558 -3.965 15.280 1.00 76.25 106 PRO A O 1
ATOM 776 N N . ALA A 1 107 ? 2.717 -4.573 15.121 1.00 84.44 107 ALA A N 1
ATOM 777 C CA . ALA A 1 107 ? 2.642 -5.202 13.808 1.00 84.44 107 ALA A CA 1
ATOM 778 C C . ALA A 1 107 ? 3.323 -6.577 13.813 1.00 84.44 107 ALA A C 1
ATOM 780 O O . ALA A 1 107 ? 4.350 -6.787 14.459 1.00 84.44 107 ALA A O 1
ATOM 781 N N . PHE A 1 108 ? 2.759 -7.517 13.060 1.00 87.50 108 PHE A N 1
ATOM 782 C CA . PHE A 1 108 ? 3.422 -8.766 12.707 1.00 87.50 108 PHE A CA 1
ATOM 783 C C . PHE A 1 108 ? 4.300 -8.511 11.483 1.00 87.50 108 PHE A C 1
ATOM 785 O O . PHE A 1 108 ? 3.797 -8.109 10.435 1.00 87.50 108 PHE A O 1
ATOM 792 N N . ILE A 1 109 ? 5.606 -8.738 11.609 1.00 85.69 109 ILE A N 1
ATOM 793 C CA . ILE A 1 109 ? 6.557 -8.592 10.502 1.00 85.69 109 ILE A CA 1
ATOM 794 C C . ILE A 1 109 ? 6.793 -9.976 9.894 1.00 85.69 109 ILE A C 1
ATOM 796 O O . ILE A 1 109 ? 7.196 -10.899 10.602 1.00 85.69 109 ILE A O 1
ATOM 800 N N . SER A 1 110 ? 6.540 -10.118 8.593 1.00 84.06 110 SER A N 1
ATOM 801 C CA . SER A 1 110 ? 6.732 -11.356 7.832 1.00 84.06 110 SER A CA 1
ATOM 802 C C . SER A 1 110 ? 7.816 -11.156 6.765 1.00 84.06 110 SER A C 1
ATOM 804 O O . SER A 1 110 ? 7.478 -10.916 5.603 1.00 84.06 110 SER A O 1
ATOM 806 N N . PRO A 1 111 ? 9.111 -11.223 7.133 1.00 80.88 111 PRO A N 1
ATOM 807 C CA . PRO A 1 111 ? 10.200 -11.130 6.166 1.00 80.88 111 PRO A CA 1
ATOM 808 C C . PRO A 1 111 ? 10.283 -12.397 5.296 1.00 80.88 111 PRO A C 1
ATOM 810 O O . PRO A 1 111 ? 9.670 -13.420 5.615 1.00 80.88 111 PRO A O 1
ATOM 813 N N . HIS A 1 112 ? 11.045 -12.316 4.205 1.00 69.75 112 HIS A N 1
ATOM 814 C CA . HIS A 1 112 ? 11.432 -13.473 3.391 1.00 69.75 112 HIS A CA 1
ATOM 815 C C . HIS A 1 112 ? 12.561 -14.283 4.034 1.00 69.75 112 HIS A C 1
ATOM 817 O O . HIS A 1 112 ? 13.399 -13.672 4.737 1.00 69.75 112 HIS A O 1
#

Mean predicted aligned error: 3.88 Å

Organism: NCBI:txid1461544

InterPro domains:
  IPR029056 Ribokinase-like [G3DSA:3.40.1190.20] (1-112)

Foldseek 3Di:
DVVVVDDCPLPDDDPWDDKDKDWDADPVGDTDIDTRLTCLAPQDDLVSLLVSQLVVLLVDQEEEDEPSYPVSSVLSSLVSCQVNVREYEYEYDDPDDDDPSSVPGRYHYDYD

Nearest PDB structures (foldseek):
  3ry7-assembly1_A-2  TM=8.927E-01  e=1.401E-04  Staphylococcus aureus subsp. aureus COL
  1rk2-assembly2_C  TM=8.729E-01  e=4.099E-04  Escherichia coli
  7c1z-assembly1_B  TM=8.145E-01  e=8.257E-02  Arabidopsis thaliana
  7c1x-assembly1_B  TM=7.840E-01  e=7.277E-02  Arabidopsis thaliana
  3dnf-assembly1_A  TM=5.048E-01  e=1.330E+00  Aquifex aeolicus

pLDDT: mean 92.08, std 5.65, range [69.75, 97.5]

Sequence (112 aa):
LQSAGVRIDRSLRSARGSGQGFVLLDAEGAATSVVVEGSNGDWGSADRAERHLSTIVGEASLVMLQREVPESVNLIVLRAAALTGVPVLDVGGRDSPIDDEVLRLPAFISPH

Solvent-accessible surface area (backbone atoms only — not comparable to full-atom values): 6932 Å² total; per-residue (Å²): 96,63,93,76,71,44,86,60,89,85,64,85,88,57,95,52,58,71,52,46,77,48,77,48,67,51,97,88,67,54,76,49,76,50,79,44,55,45,30,50,64,54,63,79,53,68,71,56,41,43,64,58,44,42,58,54,44,65,74,39,84,60,45,80,46,58,49,69,43,53,67,70,60,53,50,46,48,51,55,38,18,64,76,62,71,30,49,34,38,37,63,44,78,54,99,60,86,80,58,71,71,64,72,73,45,80,59,48,79,48,77,133

Radius of gyration: 15.83 Å; Cα contacts (8 Å, |Δi|>4): 150; chains: 1; bounding box: 35×34×40 Å